Protein AF-A0A2D6F8D9-F1 (afdb_monomer_lite)

Structure (mmCIF, N/CA/C/O backbone):
data_AF-A0A2D6F8D9-F1
#
_entry.id   AF-A0A2D6F8D9-F1
#
loop_
_atom_site.group_PDB
_atom_site.id
_atom_site.type_symbol
_atom_site.label_atom_id
_atom_site.label_alt_id
_atom_site.label_comp_id
_atom_site.label_asym_id
_atom_site.label_entity_id
_atom_site.label_seq_id
_atom_site.pdbx_PDB_ins_code
_atom_site.Cartn_x
_atom_site.Cartn_y
_atom_site.Cartn_z
_atom_site.occupancy
_atom_site.B_iso_or_equiv
_atom_site.auth_seq_id
_atom_site.auth_comp_id
_atom_site.auth_asym_id
_atom_site.auth_atom_id
_atom_site.pdbx_PDB_model_num
ATOM 1 N N . ARG A 1 1 ? -12.494 15.675 8.828 1.00 92.19 1 ARG A N 1
ATOM 2 C CA . ARG A 1 1 ? -12.198 14.768 9.965 1.00 92.19 1 ARG A CA 1
ATOM 3 C C . ARG A 1 1 ? -10.873 15.097 10.657 1.00 92.19 1 ARG A C 1
ATOM 5 O O . ARG A 1 1 ? -10.903 15.261 11.864 1.00 92.19 1 ARG A O 1
ATOM 12 N N . ALA A 1 2 ? -9.764 15.330 9.940 1.00 95.81 2 ALA A N 1
ATOM 13 C CA . ALA A 1 2 ? -8.454 15.645 10.543 1.00 95.81 2 ALA A CA 1
ATOM 14 C C . ALA A 1 2 ? -8.468 16.695 11.683 1.00 95.81 2 ALA A C 1
ATOM 16 O O . ALA A 1 2 ? -7.959 16.419 12.764 1.00 95.81 2 ALA A O 1
ATOM 17 N N . ARG A 1 3 ? -9.100 17.869 11.497 1.00 97.81 3 ARG A N 1
ATOM 18 C CA . ARG A 1 3 ? -9.181 18.906 12.554 1.00 97.81 3 ARG A CA 1
ATOM 19 C C . ARG A 1 3 ? -9.869 18.418 13.836 1.00 97.81 3 ARG A C 1
ATOM 21 O O . ARG A 1 3 ? -9.437 18.777 14.919 1.00 97.81 3 ARG A O 1
ATOM 28 N N . GLU A 1 4 ? -10.907 17.590 13.715 1.00 97.69 4 GLU A N 1
ATOM 29 C CA . GLU A 1 4 ? -11.626 17.020 14.865 1.00 97.69 4 GLU A CA 1
ATOM 30 C C . GLU A 1 4 ? -10.695 16.138 15.705 1.00 97.69 4 GLU A C 1
ATOM 32 O O . GLU A 1 4 ? -10.635 16.282 16.922 1.00 97.69 4 GLU A O 1
ATOM 37 N N . MET A 1 5 ? -9.930 15.263 15.047 1.00 96.69 5 MET A N 1
ATOM 38 C CA . MET A 1 5 ? -8.979 14.369 15.710 1.00 96.69 5 MET A CA 1
ATOM 39 C C . MET A 1 5 ? -7.883 15.156 16.433 1.00 96.69 5 MET A C 1
ATOM 41 O O . MET A 1 5 ? -7.657 14.934 17.618 1.00 96.69 5 MET A O 1
ATOM 45 N N . TRP A 1 6 ? -7.253 16.105 15.734 1.00 96.69 6 TRP A N 1
ATOM 46 C CA . TRP A 1 6 ? -6.138 16.890 16.265 1.00 96.69 6 TRP A CA 1
ATOM 47 C C . TRP A 1 6 ? -6.537 17.855 17.384 1.00 96.69 6 TRP A C 1
ATOM 49 O O . TRP A 1 6 ? -5.755 18.066 18.303 1.00 96.69 6 TRP A O 1
ATOM 59 N N . MET A 1 7 ? -7.723 18.464 17.311 1.00 98.31 7 MET A N 1
ATOM 60 C CA . MET A 1 7 ? -8.120 19.517 18.254 1.00 98.31 7 MET A CA 1
ATOM 61 C C . MET A 1 7 ? -8.909 18.992 19.455 1.00 98.31 7 MET A C 1
ATOM 63 O O . MET A 1 7 ? -8.928 19.650 20.490 1.00 98.31 7 MET A O 1
ATOM 67 N N . LEU A 1 8 ? -9.587 17.845 19.324 1.00 97.88 8 LEU A N 1
ATOM 68 C CA . LEU A 1 8 ? -10.462 17.310 20.376 1.00 97.88 8 LEU A CA 1
ATOM 69 C C . LEU A 1 8 ? -9.943 16.017 21.010 1.00 97.88 8 LEU A C 1
ATOM 71 O O . LEU A 1 8 ? -10.527 15.569 21.994 1.00 97.88 8 LEU A O 1
ATOM 75 N N . CYS A 1 9 ? -8.895 15.403 20.448 1.00 96.81 9 CYS A N 1
ATOM 76 C CA . CYS A 1 9 ? -8.228 14.216 20.998 1.00 96.81 9 CYS A CA 1
ATOM 77 C C . CYS A 1 9 ? -9.185 13.061 21.348 1.00 96.81 9 CYS A C 1
ATOM 79 O O . CYS A 1 9 ? -8.983 12.329 22.317 1.00 96.81 9 CYS A O 1
ATOM 81 N N . ARG A 1 10 ? -10.265 12.910 20.574 1.00 97.06 10 ARG A N 1
ATOM 82 C CA . ARG A 1 10 ? -11.248 11.838 20.766 1.00 97.06 10 ARG A CA 1
ATOM 83 C C . ARG A 1 10 ? -10.669 10.491 20.341 1.00 97.06 10 ARG A C 1
ATOM 85 O O . ARG A 1 10 ? -9.844 10.424 19.433 1.00 97.06 10 ARG A O 1
ATOM 92 N N . GLN A 1 11 ? -11.147 9.425 20.975 1.00 97.75 11 GLN A N 1
ATOM 93 C CA . GLN A 1 11 ? -10.860 8.053 20.560 1.00 97.75 11 GLN A CA 1
ATOM 94 C C . GLN A 1 11 ? -11.904 7.582 19.548 1.00 97.75 11 GLN A C 1
ATOM 96 O O . GLN A 1 11 ? -13.076 7.950 19.644 1.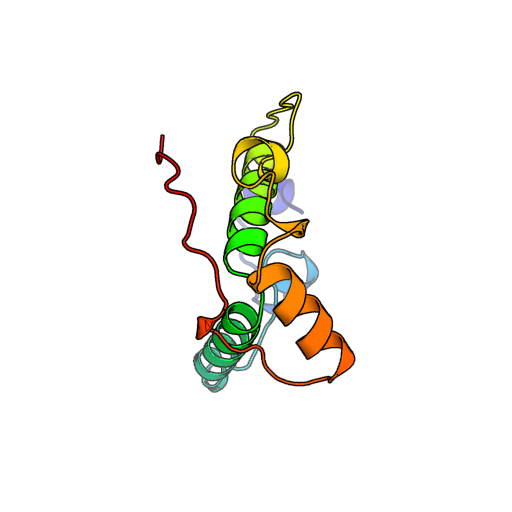00 97.75 11 GLN A O 1
ATOM 101 N N . TYR A 1 12 ? -11.469 6.756 18.602 1.00 98.00 12 TYR A N 1
ATOM 102 C CA . TYR A 1 12 ? -12.307 6.218 17.537 1.00 98.00 12 TYR A CA 1
ATOM 103 C C . TYR A 1 12 ? -12.130 4.704 17.461 1.00 98.00 12 TYR A C 1
ATOM 105 O O . TYR A 1 12 ? -11.031 4.189 17.671 1.00 98.00 12 TYR A O 1
ATOM 113 N N . THR A 1 13 ? -13.209 3.988 17.158 1.00 98.31 13 THR A N 1
ATOM 114 C CA . THR A 1 13 ? -13.149 2.546 16.894 1.00 98.31 13 THR A CA 1
ATOM 115 C C . THR A 1 13 ? -12.494 2.268 15.537 1.00 98.31 13 THR A C 1
ATOM 117 O O . THR A 1 13 ? -12.420 3.152 14.681 1.00 98.31 13 THR A O 1
ATOM 120 N N . ALA A 1 14 ? -12.062 1.024 15.299 1.00 98.25 14 ALA A N 1
ATOM 121 C CA . ALA A 1 14 ? -11.513 0.618 14.001 1.00 98.25 14 ALA A CA 1
ATOM 122 C C . ALA A 1 14 ? -12.501 0.877 12.848 1.00 98.25 14 ALA A C 1
ATOM 124 O O . ALA A 1 14 ? -12.104 1.380 11.800 1.00 98.25 14 ALA A O 1
ATOM 125 N N . GLN A 1 15 ? -13.796 0.621 13.070 1.00 98.31 15 GLN A N 1
ATOM 126 C CA . GLN A 1 15 ? -14.832 0.882 12.070 1.00 98.31 15 GLN A CA 1
ATOM 127 C C . GLN A 1 15 ? -14.971 2.376 11.760 1.00 98.31 15 GLN A C 1
ATOM 129 O O . GLN A 1 15 ? -14.980 2.763 10.599 1.00 98.31 15 GLN A O 1
ATOM 134 N N . GLN A 1 16 ? -14.986 3.235 12.783 1.00 98.19 16 GLN A N 1
ATOM 135 C CA . GLN A 1 16 ? -15.011 4.684 12.568 1.00 98.19 16 GLN A CA 1
ATOM 136 C C . GLN A 1 16 ? -13.766 5.165 11.813 1.00 98.19 16 GLN A C 1
ATOM 138 O O . GLN A 1 16 ? -13.873 6.029 10.949 1.00 98.19 16 GLN A O 1
ATOM 143 N N . ALA A 1 17 ? -12.589 4.609 12.115 1.00 98.25 17 ALA A N 1
ATOM 144 C CA . ALA A 1 17 ? -11.361 4.927 11.393 1.00 98.25 17 ALA A CA 1
ATOM 145 C C . ALA A 1 17 ? -11.439 4.511 9.913 1.00 98.25 17 ALA A C 1
ATOM 147 O O . ALA A 1 17 ? -10.978 5.261 9.050 1.00 98.25 17 ALA A O 1
ATOM 148 N N . TYR A 1 18 ? -12.057 3.366 9.610 1.00 98.38 18 TYR A N 1
ATOM 149 C CA . TYR A 1 18 ? -12.301 2.910 8.240 1.00 98.38 18 TYR A CA 1
ATOM 150 C C . TYR A 1 18 ? -13.256 3.847 7.496 1.00 98.38 18 TYR A C 1
ATOM 152 O O . TYR A 1 18 ? -12.925 4.326 6.415 1.00 98.38 18 TYR A O 1
ATOM 160 N N . ASP A 1 19 ? -14.378 4.214 8.120 1.00 98.00 19 ASP A N 1
ATOM 161 C CA . ASP A 1 19 ? -15.367 5.130 7.537 1.00 98.00 19 ASP A CA 1
ATOM 162 C C . ASP A 1 19 ? -14.783 6.536 7.274 1.00 98.00 19 ASP A C 1
ATOM 164 O O . ASP A 1 19 ? -15.275 7.286 6.430 1.00 98.00 19 ASP A O 1
ATOM 168 N N . MET A 1 20 ? -13.723 6.916 7.999 1.00 97.69 20 MET A N 1
ATOM 169 C CA . MET A 1 20 ? -12.975 8.163 7.794 1.00 97.69 20 MET A CA 1
ATOM 170 C C . MET A 1 20 ? -11.832 8.053 6.774 1.00 97.69 20 MET A C 1
ATOM 172 O O . MET A 1 20 ? -11.213 9.076 6.476 1.00 97.69 20 MET A O 1
ATOM 176 N N . GLY A 1 21 ? -11.533 6.855 6.264 1.00 97.50 21 GLY A N 1
ATOM 177 C CA . GLY A 1 21 ? -10.422 6.600 5.344 1.00 97.50 21 GLY A CA 1
ATOM 178 C C . GLY A 1 21 ? -9.036 6.581 6.003 1.00 97.50 21 GLY A C 1
ATOM 179 O O . GLY A 1 21 ? -8.042 6.827 5.329 1.00 97.50 21 GLY A O 1
ATOM 180 N N . LEU A 1 22 ? -8.952 6.335 7.315 1.00 97.56 22 LEU A N 1
ATOM 181 C CA . LEU A 1 22 ? -7.681 6.266 8.056 1.00 97.56 22 LEU A CA 1
ATOM 182 C C . LEU A 1 22 ? -7.049 4.869 8.037 1.00 97.56 22 LEU A C 1
ATOM 184 O O . LEU A 1 22 ? -5.837 4.740 8.186 1.00 97.56 22 LEU A O 1
ATOM 188 N N . VAL A 1 23 ? -7.867 3.827 7.888 1.00 98.00 23 VAL A N 1
ATOM 189 C CA . VAL A 1 23 ? -7.425 2.433 7.756 1.00 98.00 23 VAL A CA 1
ATOM 190 C C . VAL A 1 23 ? -8.074 1.810 6.526 1.00 98.00 23 VAL A C 1
ATOM 192 O O . VAL A 1 23 ? -9.188 2.174 6.159 1.00 98.00 23 VAL A O 1
ATOM 195 N N . ASN A 1 24 ? -7.384 0.865 5.888 1.00 98.25 24 ASN A N 1
ATOM 196 C CA . ASN A 1 24 ? -7.822 0.310 4.604 1.00 98.25 24 ASN A CA 1
ATOM 197 C C . ASN A 1 24 ? -8.824 -0.846 4.719 1.00 98.25 24 ASN A C 1
ATOM 199 O O . ASN A 1 24 ? -9.530 -1.124 3.756 1.00 98.25 24 ASN A O 1
ATOM 203 N N . ILE A 1 25 ? -8.854 -1.558 5.850 1.00 98.06 25 ILE A N 1
ATOM 204 C CA . ILE A 1 25 ? -9.783 -2.663 6.119 1.00 98.06 25 ILE A CA 1
ATOM 205 C C . ILE A 1 25 ? -9.881 -2.908 7.630 1.00 98.06 25 ILE A C 1
ATOM 207 O O . ILE A 1 25 ? -8.936 -2.625 8.369 1.00 98.06 25 ILE A O 1
ATOM 211 N N . VAL A 1 26 ? -11.015 -3.446 8.083 1.00 98.44 26 VAL A N 1
ATOM 212 C CA . VAL A 1 26 ? -11.240 -3.915 9.457 1.00 98.44 26 VAL A CA 1
ATOM 213 C C . VAL A 1 26 ? -11.620 -5.389 9.401 1.00 98.44 26 VAL A C 1
ATOM 215 O O . VAL A 1 26 ? -12.465 -5.783 8.600 1.00 98.44 26 VAL A O 1
ATOM 218 N N . VAL A 1 27 ? -10.986 -6.202 10.241 1.00 98.44 27 VAL A N 1
ATOM 219 C CA . VAL A 1 27 ? -11.241 -7.642 10.365 1.00 98.44 27 VAL A CA 1
ATOM 220 C C . VAL A 1 27 ? -11.354 -8.026 11.838 1.00 98.44 27 VAL A C 1
ATOM 222 O O . VAL A 1 27 ? -10.929 -7.267 12.711 1.00 98.44 27 VAL A O 1
ATOM 225 N N . GLU A 1 28 ? -11.907 -9.210 12.109 1.00 98.19 28 GLU A N 1
ATOM 226 C CA . GLU A 1 28 ? -11.922 -9.774 13.461 1.00 98.19 28 GLU A CA 1
ATOM 227 C C . GLU A 1 28 ? -10.491 -9.938 14.013 1.00 98.19 28 GLU A C 1
ATOM 229 O O . GLU A 1 28 ? -9.569 -10.227 13.237 1.00 98.19 28 GLU A O 1
ATOM 234 N N . PRO A 1 29 ? -10.272 -9.774 15.334 1.00 97.38 29 PRO A N 1
ATOM 235 C CA . PRO A 1 29 ? -8.930 -9.772 15.921 1.00 97.38 29 PRO A CA 1
ATOM 236 C C . PRO A 1 29 ? -8.096 -11.024 15.611 1.00 97.38 29 PRO A C 1
ATOM 238 O O . PRO A 1 29 ? -6.889 -10.926 15.394 1.00 97.38 29 PRO A O 1
ATOM 241 N N . ASP A 1 30 ? -8.733 -12.193 15.554 1.00 98.38 30 ASP A N 1
ATOM 242 C CA . ASP A 1 30 ? -8.104 -13.482 15.250 1.00 98.38 30 ASP A CA 1
ATOM 243 C C . ASP A 1 30 ? -7.722 -13.642 13.767 1.00 98.38 30 ASP A C 1
ATOM 245 O O . ASP A 1 30 ? -6.894 -14.486 13.426 1.00 98.38 30 ASP A O 1
ATOM 249 N N . LYS A 1 31 ? -8.268 -12.800 12.880 1.00 98.44 31 LYS A N 1
ATOM 250 C CA . LYS A 1 31 ? -8.001 -12.815 11.433 1.00 98.44 31 LYS A CA 1
ATOM 251 C C . LYS A 1 31 ? -6.957 -11.801 10.983 1.0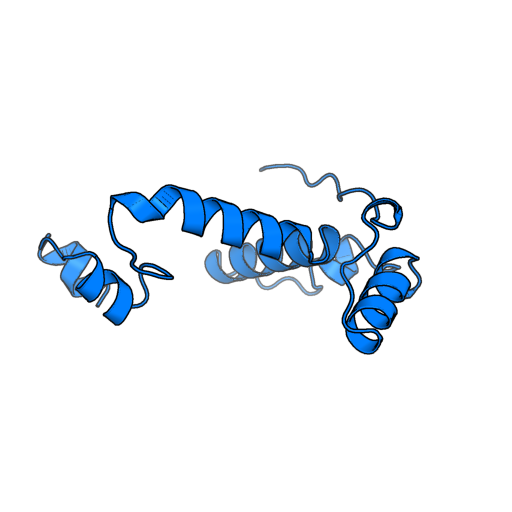0 98.44 31 LYS A C 1
ATOM 253 O O . LYS A 1 31 ? -6.541 -11.863 9.824 1.00 98.44 31 LYS A O 1
ATOM 258 N N . LEU A 1 32 ? -6.500 -10.907 11.864 1.00 98.31 32 LEU A N 1
ATOM 259 C CA . LEU A 1 32 ? -5.581 -9.816 11.514 1.00 98.31 32 LEU A CA 1
ATOM 260 C C . LEU A 1 32 ? -4.358 -10.305 10.727 1.00 98.31 32 LEU A C 1
ATOM 262 O O . LEU A 1 32 ? -4.073 -9.791 9.650 1.00 98.31 32 LEU A O 1
ATOM 266 N N . TRP A 1 33 ? -3.669 -11.333 11.224 1.00 98.38 33 TRP A N 1
ATOM 267 C CA . TRP A 1 33 ? -2.464 -11.849 10.570 1.00 98.38 33 TRP A CA 1
ATOM 268 C C . TRP A 1 33 ? -2.750 -12.502 9.219 1.00 98.38 33 TRP A C 1
ATOM 270 O O . TRP A 1 33 ? -2.013 -12.267 8.267 1.00 98.38 33 TRP A O 1
ATOM 280 N N . SER A 1 34 ? -3.858 -13.239 9.100 1.00 98.56 34 SER A N 1
ATOM 281 C CA . SER A 1 34 ? -4.255 -13.838 7.821 1.00 98.56 34 SER A CA 1
ATOM 282 C C . SER A 1 34 ? -4.557 -12.785 6.750 1.00 98.56 34 SER A C 1
ATOM 284 O O . SER A 1 34 ? -4.216 -12.967 5.582 1.00 98.56 34 SER A O 1
ATOM 286 N N . GLU A 1 35 ? -5.140 -11.652 7.150 1.00 98.44 35 GLU A N 1
ATOM 287 C CA . GLU A 1 35 ? -5.407 -10.537 6.246 1.00 98.44 35 GLU A CA 1
ATOM 288 C C . GLU A 1 35 ? -4.111 -9.808 5.863 1.00 98.44 35 GLU A C 1
ATOM 290 O O . GLU A 1 35 ? -3.915 -9.475 4.696 1.00 98.44 35 GLU A O 1
ATOM 295 N N . VAL A 1 36 ? -3.175 -9.631 6.803 1.00 98.25 36 VAL A N 1
ATOM 296 C CA . VAL A 1 36 ? -1.835 -9.093 6.510 1.00 98.25 36 VAL A CA 1
ATOM 297 C C . VAL A 1 36 ? -1.095 -9.976 5.499 1.00 98.25 36 VAL A C 1
ATOM 299 O O . VAL A 1 36 ? -0.563 -9.458 4.515 1.00 98.25 36 VAL A O 1
ATOM 302 N N . ASP A 1 37 ? -1.103 -11.298 5.680 1.00 98.44 37 ASP A N 1
ATOM 303 C CA . ASP A 1 37 ? -0.469 -12.238 4.747 1.00 98.44 37 ASP A CA 1
ATOM 304 C C . ASP A 1 37 ? -1.100 -12.177 3.351 1.00 98.44 37 ASP A C 1
ATOM 306 O O . ASP A 1 37 ? -0.386 -12.216 2.342 1.00 98.44 37 ASP A O 1
ATOM 310 N N . ARG A 1 38 ? -2.429 -12.013 3.277 1.00 98.00 38 ARG A N 1
ATOM 311 C CA . ARG A 1 38 ? -3.151 -11.801 2.015 1.00 98.00 38 ARG A CA 1
ATOM 312 C C . ARG A 1 38 ? -2.647 -10.550 1.294 1.00 98.00 38 ARG A C 1
ATOM 314 O O . ARG A 1 38 ? -2.301 -10.626 0.118 1.00 98.00 38 ARG A O 1
ATOM 321 N N . TRP A 1 39 ? -2.527 -9.426 2.000 1.00 97.88 39 TRP A N 1
ATOM 322 C CA . TRP A 1 39 ? -1.995 -8.182 1.436 1.00 97.88 39 TRP A CA 1
ATOM 323 C C . TRP A 1 39 ? -0.540 -8.320 0.983 1.00 97.88 39 TRP A C 1
ATOM 325 O O . TRP A 1 39 ? -0.178 -7.829 -0.084 1.00 97.88 39 TRP A O 1
ATOM 335 N N . ILE A 1 40 ? 0.303 -9.013 1.755 1.00 97.06 40 ILE A N 1
ATOM 336 C CA . ILE A 1 40 ? 1.692 -9.287 1.362 1.00 97.06 40 ILE A CA 1
ATOM 337 C C . ILE A 1 40 ? 1.728 -10.110 0.070 1.00 97.06 40 ILE A C 1
ATOM 339 O O . ILE A 1 40 ? 2.536 -9.820 -0.814 1.00 97.06 40 ILE A O 1
ATOM 343 N N . ALA A 1 41 ? 0.873 -11.126 -0.056 1.00 95.00 41 ALA A N 1
ATOM 344 C CA . ALA A 1 41 ? 0.776 -11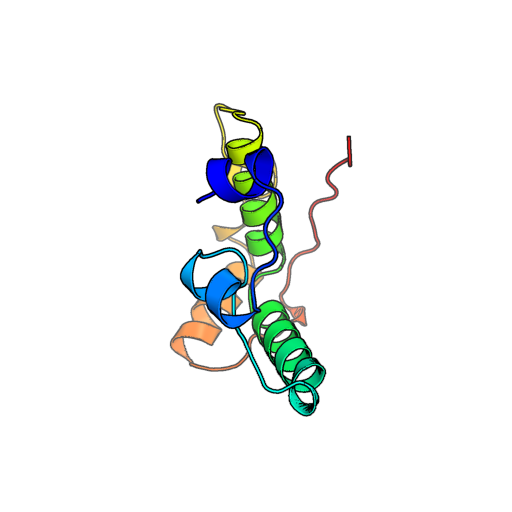.930 -1.269 1.00 95.00 41 ALA A CA 1
ATOM 345 C C . ALA A 1 41 ? 0.329 -11.090 -2.478 1.00 95.00 41 ALA A C 1
ATOM 347 O O . ALA A 1 41 ? 0.929 -11.210 -3.548 1.00 95.00 41 ALA A O 1
ATOM 348 N N . ASP A 1 42 ? -0.652 -10.204 -2.293 1.00 94.12 42 ASP A N 1
ATOM 349 C CA . ASP A 1 42 ? -1.136 -9.293 -3.335 1.00 94.12 42 ASP A CA 1
ATOM 350 C C . ASP A 1 42 ? -0.034 -8.311 -3.778 1.00 94.12 42 ASP A C 1
ATOM 352 O O . ASP A 1 42 ? 0.234 -8.172 -4.973 1.00 94.12 42 ASP A O 1
ATOM 356 N N . ILE A 1 43 ? 0.683 -7.697 -2.828 1.00 94.38 43 ILE A N 1
ATOM 357 C CA . ILE A 1 43 ? 1.805 -6.779 -3.095 1.00 94.38 43 ILE A CA 1
ATOM 358 C C . ILE A 1 43 ? 2.954 -7.502 -3.810 1.00 94.38 43 ILE A C 1
ATOM 360 O O . ILE A 1 43 ? 3.540 -6.968 -4.751 1.00 94.38 43 ILE A O 1
ATOM 364 N N . LYS A 1 44 ? 3.274 -8.739 -3.414 1.00 90.88 44 LYS A N 1
ATOM 365 C CA . LYS A 1 44 ? 4.294 -9.552 -4.099 1.00 90.88 44 LYS A CA 1
ATOM 366 C C . LYS A 1 44 ? 3.894 -9.920 -5.530 1.00 90.88 44 LYS A C 1
ATOM 368 O O . LYS A 1 44 ? 4.769 -10.240 -6.331 1.00 90.88 44 LYS A O 1
ATOM 373 N N . ASN A 1 45 ? 2.603 -9.872 -5.858 1.00 90.25 45 ASN A N 1
ATOM 374 C CA . ASN A 1 45 ? 2.096 -10.176 -7.192 1.00 90.25 45 ASN A CA 1
ATOM 375 C C . ASN A 1 45 ? 2.046 -8.950 -8.129 1.00 90.25 45 ASN A C 1
ATOM 377 O O . ASN A 1 45 ? 1.644 -9.086 -9.283 1.00 90.25 45 ASN A O 1
ATOM 381 N N . VAL A 1 46 ? 2.496 -7.767 -7.699 1.00 89.88 46 VAL A N 1
ATOM 382 C CA . VAL A 1 46 ? 2.626 -6.582 -8.570 1.00 89.88 46 VAL A CA 1
ATOM 383 C C . VAL A 1 46 ? 4.096 -6.219 -8.824 1.00 89.88 46 VAL A C 1
ATOM 385 O O . VAL A 1 46 ? 5.006 -6.892 -8.336 1.00 89.88 46 VAL A O 1
ATOM 388 N N . SER A 1 47 ? 4.338 -5.220 -9.678 1.00 90.75 47 SER A N 1
ATOM 389 C CA . SER A 1 47 ? 5.687 -4.802 -10.083 1.00 90.75 47 SER A CA 1
ATOM 390 C C . SER A 1 47 ? 6.435 -4.106 -8.936 1.00 90.75 47 SER A C 1
ATOM 392 O O . SER A 1 47 ? 5.973 -3.053 -8.487 1.00 90.75 47 SER A O 1
ATOM 394 N N . PRO A 1 48 ? 7.589 -4.632 -8.471 1.00 90.31 48 PRO A N 1
ATOM 395 C CA . PRO A 1 48 ? 8.409 -3.962 -7.462 1.00 90.31 48 PRO A CA 1
ATOM 396 C C . PRO A 1 48 ? 8.893 -2.579 -7.910 1.00 90.31 48 PRO A C 1
ATOM 398 O O . PRO A 1 48 ? 8.890 -1.644 -7.108 1.00 90.31 48 PRO A O 1
ATOM 401 N N . VAL A 1 49 ? 9.259 -2.427 -9.187 1.00 91.50 49 VAL A N 1
ATOM 402 C CA . VAL A 1 49 ? 9.722 -1.149 -9.743 1.00 91.50 49 VAL A CA 1
ATOM 403 C C . VAL A 1 49 ? 8.599 -0.118 -9.767 1.00 91.50 49 VAL A C 1
ATOM 405 O O . VAL A 1 49 ? 8.772 0.988 -9.253 1.00 91.50 49 VAL A O 1
ATOM 408 N N . ILE A 1 50 ? 7.423 -0.479 -10.288 1.00 92.25 50 ILE A N 1
ATOM 409 C CA . ILE A 1 50 ? 6.274 0.435 -10.308 1.00 92.25 50 ILE A CA 1
ATOM 410 C C . ILE A 1 50 ? 5.850 0.802 -8.887 1.00 92.25 50 ILE A C 1
ATOM 412 O O . ILE A 1 50 ? 5.596 1.974 -8.622 1.00 92.25 50 ILE A O 1
ATOM 416 N N . LEU A 1 51 ? 5.835 -0.152 -7.948 1.00 93.94 51 LEU A N 1
ATOM 417 C CA . LEU A 1 51 ? 5.552 0.142 -6.541 1.00 93.94 51 LEU A CA 1
ATOM 418 C C . LEU A 1 51 ? 6.541 1.152 -5.952 1.00 93.94 51 LEU A C 1
ATOM 420 O O . LEU A 1 51 ? 6.127 2.081 -5.256 1.00 93.94 51 LEU A O 1
ATOM 424 N N . GLN A 1 52 ? 7.836 0.994 -6.235 1.00 93.00 52 GLN A N 1
ATOM 425 C CA . GLN A 1 52 ? 8.860 1.925 -5.775 1.00 93.00 52 GLN A CA 1
ATOM 426 C C . GLN A 1 52 ? 8.607 3.335 -6.330 1.00 93.00 52 GLN A C 1
ATOM 428 O O . GLN A 1 52 ? 8.578 4.299 -5.563 1.00 93.00 52 GLN A O 1
ATOM 433 N N . MET A 1 53 ? 8.355 3.457 -7.635 1.00 93.94 53 MET A N 1
ATOM 434 C CA . MET A 1 53 ? 8.106 4.747 -8.291 1.00 93.94 53 MET A CA 1
ATOM 435 C C . MET A 1 53 ? 6.798 5.396 -7.841 1.00 93.94 53 MET A C 1
ATOM 437 O O . MET A 1 53 ? 6.741 6.610 -7.619 1.00 93.94 53 MET A O 1
ATOM 441 N N . GLN A 1 54 ? 5.762 4.592 -7.616 1.00 95.19 54 GLN A N 1
ATOM 442 C CA . GLN A 1 54 ? 4.483 5.058 -7.102 1.00 95.19 54 GLN A CA 1
ATOM 443 C C . GLN A 1 54 ? 4.619 5.584 -5.669 1.00 95.19 54 GLN A C 1
ATOM 445 O O . GLN A 1 54 ? 4.086 6.647 -5.353 1.00 95.19 54 GLN A O 1
ATOM 450 N N . LYS A 1 55 ? 5.382 4.893 -4.813 1.00 94.44 55 LYS A N 1
ATOM 451 C CA . LYS A 1 55 ? 5.653 5.346 -3.443 1.00 94.44 55 LYS A CA 1
ATOM 452 C C . LYS A 1 55 ? 6.396 6.682 -3.422 1.00 94.44 55 LYS A C 1
ATOM 454 O O . LYS A 1 55 ? 6.033 7.560 -2.647 1.00 94.44 55 LYS A O 1
ATOM 459 N N . ILE A 1 56 ? 7.395 6.862 -4.288 1.00 93.12 56 ILE A N 1
ATOM 460 C CA . ILE A 1 56 ? 8.096 8.150 -4.419 1.00 93.12 56 ILE A CA 1
ATOM 461 C C . ILE A 1 56 ? 7.122 9.234 -4.867 1.00 93.12 56 ILE A C 1
ATOM 463 O O . ILE A 1 56 ? 7.116 10.309 -4.283 1.00 93.12 56 ILE A O 1
ATOM 467 N N . SER A 1 57 ? 6.280 8.950 -5.861 1.00 94.00 57 SER A N 1
ATOM 468 C CA . SER A 1 57 ? 5.303 9.917 -6.374 1.00 94.00 57 SER A CA 1
ATOM 469 C C . SER A 1 57 ? 4.332 10.377 -5.282 1.00 94.00 57 SER A C 1
ATOM 471 O O . SER A 1 57 ? 4.118 11.577 -5.128 1.00 94.00 57 SER A O 1
ATOM 473 N N . PHE A 1 58 ? 3.805 9.447 -4.475 1.00 94.94 58 PHE A N 1
ATOM 474 C CA . PHE A 1 58 ? 2.954 9.786 -3.330 1.00 94.94 58 PHE A CA 1
ATOM 475 C C . PHE A 1 58 ? 3.689 10.638 -2.293 1.00 94.94 58 PHE A C 1
ATOM 477 O O . PHE A 1 58 ? 3.147 11.646 -1.849 1.00 94.94 58 PHE A O 1
ATOM 484 N N . ASN A 1 59 ? 4.930 10.281 -1.953 1.00 93.38 59 ASN A N 1
ATOM 485 C CA . ASN A 1 59 ? 5.724 11.055 -1.004 1.00 93.38 59 ASN A CA 1
ATOM 486 C C . ASN A 1 59 ? 6.024 12.465 -1.528 1.00 93.38 59 ASN A C 1
ATOM 488 O O . ASN A 1 59 ? 5.889 13.422 -0.778 1.00 93.38 59 ASN A O 1
ATOM 492 N N . ARG A 1 60 ? 6.399 12.612 -2.804 1.00 93.44 60 ARG A N 1
ATOM 493 C CA . ARG A 1 60 ? 6.649 13.922 -3.425 1.00 93.44 60 ARG A CA 1
ATOM 494 C C . ARG A 1 60 ? 5.415 14.810 -3.372 1.00 93.44 60 ARG A C 1
ATOM 496 O O . ARG A 1 60 ? 5.514 15.961 -2.966 1.00 93.44 60 ARG A O 1
ATOM 503 N N . HIS A 1 61 ? 4.255 14.249 -3.709 1.00 92.81 61 HIS A N 1
ATOM 504 C CA . HIS A 1 61 ? 2.988 14.965 -3.626 1.00 92.81 61 HIS A CA 1
ATOM 505 C C . HIS A 1 61 ? 2.675 15.417 -2.189 1.00 92.81 61 HIS A C 1
ATOM 507 O O . HIS A 1 61 ? 2.270 16.558 -1.987 1.00 92.81 61 HIS A O 1
ATOM 513 N N . ASP A 1 62 ? 2.890 14.558 -1.189 1.00 93.75 62 ASP A N 1
ATOM 514 C CA . ASP A 1 62 ? 2.697 14.898 0.231 1.00 93.75 62 ASP A CA 1
ATOM 515 C C . ASP A 1 62 ? 3.644 16.016 0.713 1.00 93.75 62 ASP A C 1
ATOM 517 O O . ASP A 1 62 ? 3.255 16.873 1.502 1.00 93.75 62 ASP A O 1
ATOM 521 N N . HIS A 1 63 ? 4.866 16.066 0.173 1.00 92.38 63 HIS A N 1
A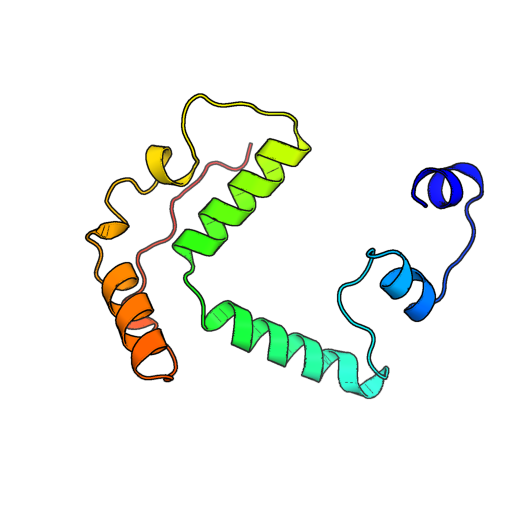TOM 522 C CA . HIS A 1 63 ? 5.850 17.120 0.451 1.00 92.38 63 HIS A CA 1
ATOM 523 C C . HIS A 1 63 ? 5.705 18.351 -0.458 1.00 92.38 63 HIS A C 1
ATOM 525 O O . HIS A 1 63 ? 6.538 19.256 -0.391 1.00 92.38 63 HIS A O 1
ATOM 531 N N . PHE A 1 64 ? 4.659 18.407 -1.292 1.00 93.19 64 PHE A N 1
ATOM 532 C CA . PHE A 1 64 ? 4.424 19.480 -2.265 1.00 93.19 64 PHE A CA 1
ATOM 533 C C . PHE A 1 64 ? 5.612 19.719 -3.217 1.00 93.19 64 PHE A C 1
ATOM 535 O O . PHE A 1 64 ? 5.865 20.844 -3.649 1.00 93.19 64 PHE A O 1
ATOM 542 N N . GLU A 1 65 ? 6.354 18.661 -3.547 1.00 93.12 65 GLU A N 1
ATOM 543 C CA . GLU A 1 65 ? 7.393 18.698 -4.571 1.00 93.12 65 GLU A CA 1
ATOM 544 C C . GLU A 1 65 ? 6.753 18.619 -5.965 1.00 93.12 65 GLU A C 1
ATOM 546 O O . GLU A 1 65 ? 6.033 17.665 -6.261 1.00 93.12 65 GLU A O 1
ATOM 551 N N . ASP A 1 66 ? 7.073 19.575 -6.841 1.00 91.12 66 ASP A N 1
ATOM 552 C CA . ASP A 1 66 ? 6.615 19.608 -8.239 1.00 91.12 66 ASP A CA 1
ATOM 553 C C . ASP A 1 66 ? 7.810 19.544 -9.214 1.00 91.12 66 ASP A C 1
ATOM 555 O O . ASP A 1 66 ? 8.242 20.558 -9.773 1.00 91.12 66 ASP A O 1
ATOM 559 N N . PRO A 1 67 ? 8.463 18.373 -9.346 1.00 90.56 67 PRO A N 1
ATOM 560 C CA . PRO A 1 67 ? 9.583 18.210 -10.259 1.00 90.56 67 PRO A CA 1
ATOM 561 C C . PRO A 1 67 ? 9.106 18.185 -11.716 1.00 90.56 67 PRO A C 1
ATOM 563 O O . PRO A 1 67 ? 8.083 17.594 -12.042 1.00 90.56 67 PRO A O 1
ATOM 566 N N . ALA A 1 68 ? 9.931 18.710 -12.624 1.00 94.12 68 ALA A N 1
ATOM 567 C CA . ALA A 1 68 ? 9.640 18.711 -14.062 1.00 94.12 68 ALA A CA 1
ATOM 568 C C . ALA A 1 68 ? 9.514 17.307 -14.693 1.00 94.12 68 ALA A C 1
ATOM 570 O O . ALA A 1 68 ? 9.022 17.184 -15.810 1.00 94.12 68 ALA A O 1
ATOM 571 N N . THR A 1 69 ? 9.995 16.264 -14.011 1.00 93.75 69 THR A N 1
ATOM 572 C CA . THR A 1 69 ? 9.948 14.873 -14.475 1.00 93.75 69 THR A CA 1
ATOM 573 C C . THR A 1 69 ? 9.468 13.939 -13.371 1.00 93.75 69 THR A C 1
ATOM 575 O O . THR A 1 69 ? 9.721 14.139 -12.177 1.00 93.75 69 THR A O 1
ATOM 578 N N . THR A 1 70 ? 8.781 12.881 -13.780 1.00 92.62 70 THR A N 1
ATOM 579 C CA . THR A 1 70 ? 8.258 11.841 -12.894 1.00 92.62 70 THR A CA 1
ATOM 580 C C . THR A 1 70 ? 9.381 10.947 -12.350 1.00 92.62 70 THR A C 1
ATOM 582 O O . THR A 1 70 ? 10.443 10.830 -12.969 1.00 92.62 70 THR A O 1
ATOM 585 N N . PRO A 1 71 ? 9.177 10.247 -11.217 1.00 93.31 71 PRO A N 1
ATOM 586 C CA . PRO A 1 71 ? 10.146 9.259 -10.736 1.00 93.31 71 PRO A CA 1
ATOM 587 C C . PRO A 1 71 ? 10.474 8.172 -11.770 1.00 93.31 71 PRO A C 1
ATOM 589 O O . PRO A 1 71 ? 11.625 7.755 -11.862 1.00 93.31 71 PRO A O 1
ATOM 592 N N . MET A 1 72 ? 9.489 7.757 -12.580 1.00 92.44 72 MET A N 1
ATOM 593 C CA . MET A 1 72 ? 9.695 6.793 -13.668 1.00 92.44 72 MET A CA 1
ATOM 594 C C . MET A 1 72 ? 10.703 7.314 -14.695 1.00 92.44 72 MET A C 1
ATOM 596 O O . MET A 1 72 ? 11.672 6.626 -14.990 1.00 92.44 72 MET A O 1
ATOM 600 N N . GLU A 1 73 ? 10.523 8.537 -15.198 1.00 93.06 73 GLU A N 1
ATOM 601 C CA . GLU A 1 73 ? 11.434 9.137 -16.186 1.00 93.06 73 GLU A CA 1
ATOM 602 C C . GLU A 1 73 ? 12.841 9.356 -15.622 1.00 93.06 73 GLU A C 1
ATOM 604 O O . GLU A 1 73 ? 13.830 9.207 -16.334 1.00 93.06 73 GLU A O 1
ATOM 609 N N . GLN A 1 74 ? 12.943 9.695 -14.335 1.00 92.06 74 GLN A N 1
ATOM 610 C CA . GLN A 1 74 ? 14.224 9.963 -13.677 1.00 92.06 74 GLN A CA 1
ATOM 611 C C . GLN A 1 74 ? 15.038 8.701 -13.401 1.00 92.06 74 GLN A C 1
ATOM 613 O O . GLN A 1 74 ? 16.267 8.740 -13.441 1.00 92.06 74 GLN A O 1
ATOM 618 N N . HIS A 1 75 ? 14.368 7.607 -13.045 1.00 91.50 75 HIS A N 1
ATOM 619 C CA . HIS A 1 75 ? 15.031 6.439 -12.474 1.00 91.50 75 HIS A CA 1
ATOM 620 C C . HIS A 1 75 ? 14.904 5.172 -13.317 1.00 91.50 75 HIS A C 1
ATOM 622 O O . HIS A 1 75 ? 15.743 4.285 -13.185 1.00 91.50 75 HIS A O 1
ATOM 628 N N . MET A 1 76 ? 13.866 5.069 -14.145 1.00 91.75 76 MET A N 1
ATOM 629 C CA . MET A 1 76 ? 13.512 3.867 -14.902 1.00 91.75 76 MET A CA 1
ATOM 630 C C . MET A 1 76 ? 12.992 4.208 -16.318 1.00 91.75 76 MET A C 1
ATOM 632 O O . MET A 1 76 ? 11.908 3.749 -16.695 1.00 91.75 76 MET A O 1
ATOM 636 N N . PRO A 1 77 ? 13.731 4.999 -17.126 1.00 91.50 77 PRO A N 1
ATOM 637 C CA . PRO A 1 77 ? 13.267 5.441 -18.447 1.00 91.50 77 PRO A CA 1
ATOM 638 C C . PRO A 1 77 ? 13.010 4.273 -19.414 1.00 91.50 77 PRO A C 1
ATOM 640 O O . PRO A 1 77 ? 12.081 4.325 -20.218 1.00 91.50 77 PRO A O 1
ATOM 643 N N . ASP A 1 78 ? 13.770 3.184 -19.280 1.00 91.75 78 ASP A N 1
ATOM 644 C CA . ASP A 1 78 ? 13.688 2.012 -20.159 1.00 91.75 78 ASP A CA 1
ATOM 645 C C . ASP A 1 78 ? 12.706 0.937 -19.662 1.00 91.75 78 ASP A C 1
ATOM 647 O O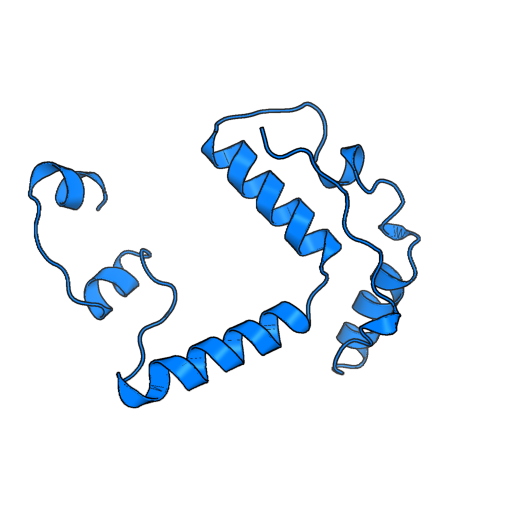 . ASP A 1 78 ? 12.638 -0.157 -20.227 1.00 91.75 78 ASP A O 1
ATOM 651 N N . TYR A 1 79 ? 11.912 1.218 -18.617 1.00 92.31 79 TYR A N 1
ATOM 652 C CA . TYR A 1 79 ? 11.004 0.226 -18.025 1.00 92.31 79 TYR A CA 1
ATOM 653 C C . TYR A 1 79 ? 10.049 -0.389 -19.054 1.00 92.31 79 TYR A C 1
ATOM 655 O O . TYR A 1 79 ? 9.810 -1.594 -19.027 1.00 92.31 79 TYR A O 1
ATOM 663 N N . LEU A 1 80 ? 9.530 0.406 -19.994 1.00 91.44 80 LEU A N 1
ATOM 664 C CA . LEU A 1 80 ? 8.589 -0.076 -21.011 1.00 91.44 80 LEU A CA 1
ATOM 665 C C . LEU A 1 80 ? 9.191 -1.134 -21.950 1.00 91.44 80 LEU A C 1
ATOM 667 O O . LEU A 1 80 ? 8.448 -1.938 -22.510 1.00 91.44 80 LEU A O 1
ATOM 671 N N . ALA A 1 81 ? 10.515 -1.145 -22.114 1.00 93.81 81 ALA A N 1
ATOM 672 C CA . ALA A 1 81 ? 11.235 -2.124 -22.926 1.00 93.81 81 ALA A CA 1
ATOM 673 C C . ALA A 1 81 ? 11.727 -3.341 -22.115 1.00 93.81 81 ALA A C 1
ATOM 675 O O . ALA A 1 81 ? 12.344 -4.243 -22.679 1.00 93.81 81 ALA A O 1
ATOM 676 N N . SER A 1 82 ? 11.479 -3.375 -20.803 1.00 93.75 82 SER A N 1
ATOM 677 C CA . SER A 1 82 ? 11.993 -4.414 -19.906 1.00 93.75 82 SER A CA 1
ATOM 678 C C . SER A 1 82 ? 11.238 -5.744 -19.996 1.00 93.75 82 SER A C 1
ATOM 680 O O . SER A 1 82 ? 10.049 -5.796 -20.329 1.00 93.75 82 SER A O 1
ATOM 682 N N . GLU A 1 83 ? 11.915 -6.831 -19.600 1.00 92.94 83 GLU A N 1
ATOM 683 C CA . GLU A 1 83 ? 11.274 -8.141 -19.417 1.00 92.94 83 GLU A CA 1
ATOM 684 C C . GLU A 1 83 ? 10.161 -8.092 -18.365 1.00 92.94 83 GLU A C 1
ATOM 686 O O . GLU A 1 83 ? 9.127 -8.738 -18.540 1.00 92.94 83 GLU A O 1
ATOM 691 N N . GLU A 1 84 ? 10.330 -7.291 -17.308 1.00 93.31 84 GLU A N 1
ATOM 692 C CA . GLU A 1 84 ? 9.322 -7.153 -16.261 1.00 93.31 84 GLU A CA 1
ATOM 693 C C . GLU A 1 84 ? 8.023 -6.572 -16.826 1.00 93.31 84 GLU A C 1
ATOM 695 O O . GLU A 1 84 ? 6.949 -7.120 -16.577 1.00 93.31 84 GLU A O 1
ATOM 700 N N . CYS A 1 85 ? 8.102 -5.497 -17.620 1.00 94.19 85 CYS A N 1
ATOM 701 C CA . CYS A 1 85 ? 6.927 -4.877 -18.235 1.00 94.19 85 CYS A CA 1
ATOM 702 C C . CYS A 1 85 ? 6.185 -5.862 -19.152 1.00 94.19 85 CYS A C 1
ATOM 704 O O . CYS A 1 85 ? 4.954 -5.978 -19.085 1.00 94.19 85 CYS A O 1
ATOM 706 N N . LEU A 1 86 ? 6.931 -6.626 -19.958 1.00 94.75 86 LEU A N 1
ATOM 707 C CA . LEU A 1 86 ? 6.363 -7.667 -20.810 1.00 94.75 86 LEU A CA 1
ATOM 708 C C . LEU A 1 86 ? 5.665 -8.759 -19.986 1.00 94.75 86 LEU A C 1
ATOM 710 O O . LEU A 1 86 ? 4.521 -9.105 -20.284 1.00 94.75 86 LEU A O 1
ATOM 714 N N . GLU A 1 87 ? 6.316 -9.275 -18.943 1.00 94.81 87 GLU A N 1
ATOM 715 C CA . GLU A 1 87 ? 5.758 -10.300 -18.055 1.00 94.81 87 GLU A CA 1
ATOM 716 C C . GLU A 1 87 ? 4.502 -9.801 -17.326 1.00 94.81 87 GLU A C 1
ATOM 718 O O . GLU A 1 87 ? 3.512 -10.530 -17.219 1.00 94.81 87 GLU A O 1
ATOM 723 N N . ARG A 1 88 ? 4.478 -8.538 -16.876 1.00 91.56 88 ARG A N 1
ATOM 724 C CA . ARG A 1 88 ? 3.294 -7.953 -16.221 1.00 91.56 88 ARG A CA 1
ATOM 725 C C . ARG A 1 88 ? 2.107 -7.880 -17.168 1.00 91.56 88 ARG A C 1
ATOM 727 O O . ARG A 1 88 ? 1.002 -8.265 -16.791 1.00 91.56 88 ARG A O 1
ATOM 734 N N . ARG A 1 89 ? 2.330 -7.436 -18.405 1.00 93.62 89 ARG A N 1
ATOM 735 C CA . ARG A 1 89 ? 1.277 -7.393 -19.425 1.00 93.62 89 ARG A CA 1
ATOM 736 C C . ARG A 1 89 ? 0.743 -8.793 -19.734 1.00 93.62 89 ARG A C 1
ATOM 738 O O . ARG A 1 89 ? -0.468 -8.988 -19.771 1.00 93.62 89 ARG A O 1
ATOM 745 N N . THR A 1 90 ? 1.636 -9.756 -19.942 1.00 95.31 90 THR A N 1
ATOM 746 C CA . THR A 1 90 ? 1.275 -11.126 -20.327 1.00 95.31 90 THR A CA 1
ATOM 747 C C . THR A 1 90 ? 0.536 -11.854 -19.206 1.00 95.31 90 THR A C 1
ATOM 749 O O . THR A 1 90 ? -0.563 -12.352 -19.430 1.00 95.31 90 THR A O 1
ATOM 752 N N . SER A 1 91 ? 1.067 -11.842 -17.979 1.00 94.38 91 SER A N 1
ATOM 753 C CA . SER A 1 91 ? 0.426 -12.481 -16.816 1.00 94.38 91 SER A CA 1
ATOM 754 C C . SER A 1 91 ? -0.965 -11.916 -16.509 1.00 94.38 91 SER A C 1
ATOM 756 O O . SER A 1 91 ? -1.865 -12.677 -16.149 1.00 94.38 91 SER A O 1
ATOM 758 N N . PHE A 1 92 ? -1.173 -10.609 -16.716 1.00 92.56 92 PHE A N 1
ATOM 759 C CA . PHE A 1 92 ? -2.486 -9.977 -16.591 1.00 92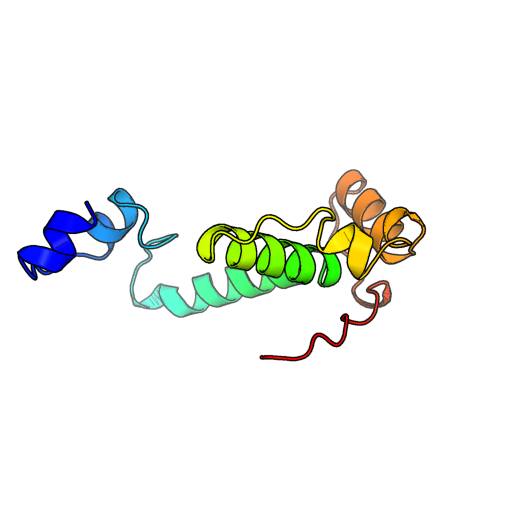.56 92 PHE A CA 1
ATOM 760 C C . PHE A 1 92 ? -3.483 -10.493 -17.640 1.00 92.56 92 PHE A C 1
ATOM 762 O O . PHE A 1 92 ? -4.601 -10.871 -17.285 1.00 92.56 92 PHE A O 1
ATOM 769 N N . ILE A 1 93 ? -3.077 -10.556 -18.916 1.00 96.19 93 ILE A N 1
ATOM 770 C CA . ILE A 1 93 ? -3.909 -11.085 -20.014 1.00 96.19 93 ILE A CA 1
ATOM 771 C C . ILE A 1 93 ? -4.252 -12.561 -19.769 1.00 96.19 93 ILE A C 1
ATOM 773 O O . ILE A 1 93 ? -5.400 -12.971 -19.933 1.00 96.19 93 ILE A O 1
ATOM 777 N N . GLU A 1 94 ? -3.273 -13.346 -19.325 1.00 96.38 94 GLU A N 1
ATOM 778 C CA . GLU A 1 94 ? -3.403 -14.782 -19.063 1.00 96.38 94 GLU A CA 1
ATOM 779 C C . GLU A 1 94 ? -4.057 -15.104 -17.707 1.00 96.38 94 GLU A C 1
ATOM 781 O O . GLU A 1 94 ? -4.300 -16.271 -17.405 1.00 96.38 94 GLU A O 1
ATOM 786 N N . ARG A 1 95 ? -4.365 -14.088 -16.883 1.00 93.06 95 ARG A N 1
ATOM 787 C CA . ARG A 1 95 ? -4.953 -14.219 -15.534 1.00 93.06 95 ARG A CA 1
ATOM 788 C C . ARG A 1 95 ? -4.190 -15.183 -14.620 1.00 93.06 95 ARG A C 1
ATOM 790 O O . ARG A 1 95 ? -4.787 -15.911 -13.825 1.00 93.06 95 ARG A O 1
ATOM 797 N N . ARG A 1 96 ? -2.862 -15.172 -14.714 1.00 94.12 96 ARG A N 1
ATOM 798 C CA . ARG A 1 96 ? -1.971 -15.980 -13.874 1.00 94.12 96 ARG A CA 1
ATOM 799 C C . ARG A 1 96 ? -1.150 -15.108 -12.931 1.00 94.12 96 ARG A C 1
ATOM 801 O O . ARG A 1 96 ? -1.071 -13.892 -13.085 1.00 94.12 96 ARG A O 1
ATOM 808 N N . LYS A 1 97 ? -0.513 -15.753 -11.952 1.00 92.06 97 LYS A N 1
ATOM 809 C CA . LYS A 1 97 ? 0.512 -15.098 -11.133 1.00 92.06 97 LYS A CA 1
ATOM 810 C C . LYS A 1 97 ? 1.729 -14.755 -11.988 1.00 92.06 97 LYS A C 1
ATOM 812 O O . LYS A 1 97 ? 2.023 -15.432 -12.978 1.00 92.06 97 LYS A O 1
ATOM 817 N N . ILE A 1 98 ? 2.413 -13.702 -11.573 1.00 93.44 98 ILE A N 1
ATOM 818 C CA . ILE A 1 98 ? 3.638 -13.225 -12.213 1.00 93.44 98 ILE A CA 1
ATOM 819 C C . ILE A 1 98 ? 4.812 -14.156 -11.901 1.00 93.44 98 ILE A C 1
ATOM 821 O O . ILE A 1 98 ? 4.862 -14.731 -10.813 1.00 93.44 98 ILE A O 1
ATOM 825 N N . ASP A 1 99 ? 5.753 -14.283 -12.835 1.00 92.75 99 ASP A N 1
ATOM 826 C CA . ASP A 1 99 ? 7.054 -14.912 -12.600 1.00 92.75 99 ASP A CA 1
ATOM 827 C C . ASP A 1 99 ? 8.012 -13.897 -11.945 1.00 92.75 99 ASP A C 1
ATOM 829 O O . ASP A 1 99 ? 8.458 -12.953 -12.605 1.00 92.75 99 ASP A O 1
ATOM 833 N N . PRO A 1 100 ? 8.367 -14.060 -10.654 1.00 90.25 100 PRO A N 1
ATOM 834 C CA . PRO A 1 100 ? 9.231 -13.110 -9.963 1.00 90.25 100 PRO A CA 1
ATOM 835 C C . PRO A 1 100 ? 10.665 -13.076 -10.502 1.00 90.25 100 PRO A C 1
ATOM 837 O O . PRO A 1 100 ? 11.370 -12.104 -10.243 1.00 90.25 100 PRO A O 1
ATOM 840 N N . SER A 1 101 ? 11.111 -14.107 -11.233 1.00 92.56 101 SER A N 1
ATOM 841 C CA . SER A 1 101 ? 12.462 -14.148 -11.811 1.00 92.56 101 SER A CA 1
ATOM 842 C C . SER A 1 101 ? 12.664 -13.131 -12.938 1.00 92.56 101 SER A C 1
ATOM 844 O O . SER A 1 101 ? 13.798 -12.832 -13.299 1.00 92.56 101 SER A O 1
ATOM 846 N N . LYS A 1 102 ? 11.564 -12.577 -13.467 1.00 92.44 102 LYS A N 1
ATOM 847 C CA . LYS A 1 102 ? 11.545 -11.548 -14.515 1.00 92.44 102 LYS A CA 1
ATOM 848 C C . LYS A 1 102 ? 11.558 -10.119 -13.982 1.00 92.44 102 LYS A C 1
ATOM 850 O O . LYS A 1 102 ? 11.513 -9.180 -14.772 1.00 92.44 102 LYS A O 1
ATOM 855 N N . ASN A 1 103 ? 11.588 -9.944 -12.662 1.00 92.12 103 ASN A N 1
ATOM 856 C CA . ASN A 1 103 ? 11.654 -8.625 -12.048 1.00 92.12 103 ASN A CA 1
ATOM 857 C C . ASN A 1 103 ? 13.011 -7.972 -12.301 1.00 92.12 103 ASN A C 1
ATOM 859 O O . ASN A 1 103 ? 14.054 -8.618 -12.210 1.00 92.12 103 ASN A O 1
ATOM 863 N N . MET A 1 104 ? 12.983 -6.673 -12.562 1.00 91.06 104 MET A N 1
ATOM 864 C CA . MET A 1 104 ? 14.175 -5.846 -12.562 1.00 91.06 104 MET A CA 1
ATOM 865 C C . MET A 1 104 ? 14.646 -5.595 -11.128 1.00 91.06 104 MET A C 1
ATOM 867 O O . MET A 1 104 ? 13.871 -5.649 -10.166 1.00 91.06 104 MET A O 1
ATOM 871 N N . ASP A 1 105 ? 15.924 -5.257 -10.996 1.00 88.62 105 ASP A N 1
ATOM 872 C CA . ASP A 1 105 ? 16.477 -4.802 -9.729 1.00 88.62 105 ASP A CA 1
ATOM 873 C C . ASP A 1 105 ? 15.873 -3.460 -9.297 1.00 88.62 105 ASP A C 1
ATOM 875 O O . ASP A 1 105 ? 15.529 -2.595 -10.107 1.00 88.62 105 ASP A O 1
ATOM 879 N N . TYR A 1 106 ? 15.790 -3.262 -7.982 1.00 85.00 106 TYR A N 1
ATOM 880 C CA . TYR A 1 106 ? 15.359 -1.994 -7.407 1.00 85.00 106 TYR A CA 1
ATOM 881 C C . TYR A 1 106 ? 16.326 -0.863 -7.752 1.00 85.00 106 TYR A C 1
ATOM 883 O O . TYR A 1 106 ? 17.551 -1.020 -7.695 1.00 85.00 106 TYR A O 1
ATOM 891 N N . VAL A 1 107 ? 15.778 0.333 -7.968 1.00 86.06 107 VAL A N 1
ATOM 892 C CA . VAL A 1 107 ? 16.601 1.540 -8.043 1.00 86.06 107 VAL A CA 1
ATOM 893 C C . VAL A 1 107 ? 17.181 1.810 -6.660 1.00 86.06 107 VAL A C 1
ATOM 895 O O . VAL A 1 107 ? 16.450 1.903 -5.670 1.00 86.06 107 VAL A O 1
ATOM 898 N N . LYS A 1 108 ? 18.497 1.997 -6.571 1.00 85.69 108 LYS A N 1
ATOM 899 C CA . LYS A 1 108 ? 19.129 2.473 -5.337 1.00 85.69 108 LYS A CA 1
ATOM 900 C C . LYS A 1 108 ? 18.889 3.972 -5.201 1.00 85.69 108 LYS A C 1
ATOM 902 O O . LYS A 1 108 ? 19.577 4.774 -5.825 1.00 85.69 108 LYS A O 1
ATOM 907 N N . ILE A 1 109 ? 17.907 4.337 -4.385 1.00 80.31 109 ILE A N 1
ATOM 908 C CA . ILE A 1 109 ? 17.567 5.734 -4.108 1.00 80.31 109 ILE A CA 1
ATOM 909 C C . ILE A 1 109 ? 18.156 6.109 -2.749 1.00 80.31 109 ILE A C 1
ATOM 911 O O . ILE A 1 109 ? 17.856 5.427 -1.766 1.00 80.31 109 ILE A O 1
ATOM 915 N N . PRO A 1 110 ? 18.988 7.162 -2.665 1.00 75.88 110 PRO A N 1
ATOM 916 C CA . PRO A 1 110 ? 19.496 7.641 -1.389 1.00 75.88 110 PRO A CA 1
ATOM 917 C C . PRO A 1 110 ? 18.329 8.048 -0.487 1.00 75.88 110 PRO A C 1
ATOM 919 O O . PRO A 1 110 ? 17.489 8.853 -0.890 1.00 75.88 110 PRO A O 1
ATOM 922 N N . ILE A 1 111 ? 18.283 7.505 0.729 1.00 69.69 111 ILE A N 1
ATOM 923 C CA . ILE A 1 111 ? 17.397 8.020 1.775 1.00 69.69 111 ILE A CA 1
ATOM 924 C C . ILE A 1 111 ? 18.039 9.326 2.250 1.00 69.69 111 ILE A C 1
ATOM 926 O O . ILE A 1 111 ? 19.182 9.303 2.709 1.00 69.69 111 ILE A O 1
ATOM 930 N N . LYS A 1 112 ? 17.351 10.450 2.039 1.00 59.00 112 LYS A N 1
ATOM 931 C CA . LYS A 1 112 ? 17.750 11.753 2.581 1.00 59.00 112 LYS A CA 1
ATOM 932 C C . LYS A 1 112 ? 17.309 11.886 4.030 1.00 59.00 112 LYS A C 1
ATOM 934 O O . LYS A 1 112 ? 16.228 11.345 4.352 1.00 59.00 112 LYS A O 1
#

Radius of gyration: 18.59 Å; chains: 1; bounding box: 35×36×44 Å

Secondary structure (DSSP, 8-state):
-HHHHHHH-----HHHHHHTTSSS----GGGHHHHHHHHHHHHHTS-HHHHHHHHHHHHHHHTT---SS-HHHHH-TTGGGSHHHHHHHHHHHTT----GGGPPPPP-----

Sequence (112 aa):
RAREMWMLCRQYTAQQAYDMGLVNIVVEPDKLWSEVDRWIADIKNVSPVILQMQKISFNRHDHFEDPATTPMEQHMPDYLASEECLERRTSFIERRKIDPSKNMDYVKIPIK

Foldseek 3Di:
DVCCCVVVVDDDDPVRCVVVVNDVDDDDPVCVVVVVVVVVVVVLQDAPAVVVQVVVVVVCVVVVHDDPDGSCVVFPVCVCVAQRVVQRVVCVVVVHGGDPVRHDDYGDDDDD

pLDDT: mean 93.65, std 5.49, range [59.0, 98.56]